Protein AF-A0A7K4FLA8-F1 (afdb_monomer_lite)

Secondary structure (DSSP, 8-state):
-----TTT---HHHHHHHHHHHHHHHHHHHHHHHHHTTSHHHHHHHHHHHHHHHHHHHHHHHHHHHHHHHHHHHHHH----HHHHIIIIIHHHHHHHHHHHHHHHHHHTPPTTGGGHHHHHHHHHHHHHHHHHHHHHHHHHHHHHHHT--

Sequence (150 aa):
LSAIHNTNRSPHVALAYILVIFTGLSLISSIIFFYAERGFFNGFFDDFLFFAALSTITTLVIHVMVNFSLYSKFRKEREYNAMKVSTHILLPTISTIIIVLAIYYSVASLTFPIAYVPIIILAYSIIALAYIFIKKKDILKIQIKENLNE

Structure (mmCIF, N/CA/C/O backbone):
data_AF-A0A7K4FLA8-F1
#
_entry.id   AF-A0A7K4FLA8-F1
#
loop_
_atom_site.group_PDB
_atom_site.id
_atom_site.type_symbol
_atom_site.label_atom_id
_atom_site.label_alt_id
_atom_site.label_comp_id
_atom_site.label_asym_id
_atom_site.label_entity_id
_atom_site.label_seq_id
_atom_site.pdbx_PDB_ins_code
_atom_site.Cartn_x
_atom_site.Ca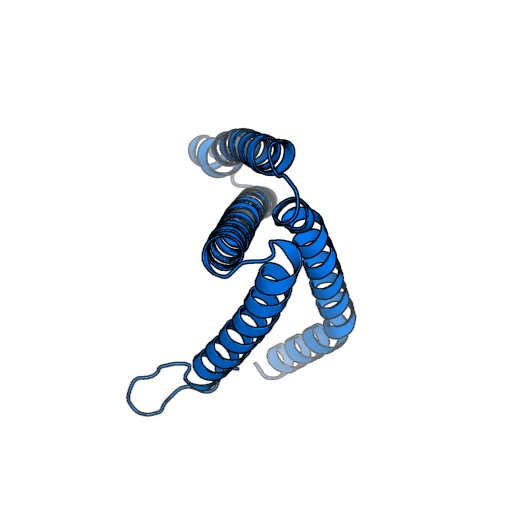rtn_y
_atom_site.Cartn_z
_atom_site.occupancy
_atom_site.B_iso_or_equiv
_atom_site.auth_seq_id
_atom_site.auth_comp_id
_atom_site.auth_asym_id
_atom_site.auth_atom_id
_atom_site.pdbx_PDB_model_num
ATOM 1 N N . LEU A 1 1 ? -6.893 -19.684 3.746 1.00 63.66 1 LEU A N 1
ATOM 2 C CA . LEU A 1 1 ? -5.736 -18.921 4.283 1.00 63.66 1 LEU A CA 1
ATOM 3 C C . LEU A 1 1 ? -5.457 -19.216 5.759 1.00 63.66 1 LEU A C 1
ATOM 5 O O . LEU A 1 1 ? -4.303 -19.164 6.146 1.00 63.66 1 LEU A O 1
ATOM 9 N N . SER A 1 2 ? -6.460 -19.567 6.570 1.00 72.50 2 SER A N 1
ATOM 10 C CA . SER A 1 2 ? -6.335 -19.810 8.018 1.00 72.50 2 SER A CA 1
ATOM 11 C C . SER A 1 2 ? -5.771 -21.182 8.421 1.00 72.50 2 SER A C 1
ATOM 13 O O . SER A 1 2 ? -5.859 -21.546 9.587 1.00 72.50 2 SER A O 1
ATOM 15 N N . ALA A 1 3 ? -5.219 -21.969 7.493 1.00 78.94 3 ALA A N 1
ATOM 16 C CA . ALA A 1 3 ? -4.655 -23.273 7.834 1.00 78.94 3 ALA A CA 1
ATOM 17 C C . ALA A 1 3 ? -3.328 -23.091 8.586 1.00 78.94 3 ALA A C 1
ATOM 19 O O . ALA A 1 3 ? -2.394 -22.454 8.091 1.00 78.94 3 ALA A O 1
ATOM 20 N N . ILE A 1 4 ? -3.265 -23.654 9.790 1.00 79.94 4 ILE A N 1
ATOM 21 C CA . ILE A 1 4 ? -2.151 -23.506 10.725 1.00 79.94 4 ILE A CA 1
ATOM 22 C C . ILE A 1 4 ? -1.322 -24.795 10.718 1.00 79.94 4 ILE A C 1
ATOM 24 O O . ILE A 1 4 ? -1.871 -25.893 10.708 1.00 79.94 4 ILE A O 1
ATOM 28 N N . HIS A 1 5 ? 0.006 -24.672 10.705 1.00 78.25 5 HIS A N 1
ATOM 29 C CA . HIS A 1 5 ? 0.916 -25.812 10.766 1.00 78.25 5 HIS A CA 1
ATOM 30 C C . HIS A 1 5 ? 0.818 -26.476 12.143 1.00 78.25 5 HIS A C 1
ATOM 32 O O . HIS A 1 5 ? 0.834 -25.785 13.160 1.00 78.25 5 HIS A O 1
ATOM 38 N N . ASN A 1 6 ? 0.761 -27.807 12.190 1.00 78.06 6 ASN A N 1
ATOM 39 C CA . ASN A 1 6 ? 0.455 -28.523 13.431 1.00 78.06 6 ASN A CA 1
ATOM 40 C C . ASN A 1 6 ? 1.520 -28.303 14.529 1.00 78.06 6 ASN A C 1
ATOM 42 O O . ASN A 1 6 ? 1.181 -28.038 15.677 1.00 78.06 6 ASN A O 1
ATOM 46 N N . THR A 1 7 ? 2.805 -28.321 14.154 1.00 85.19 7 THR A N 1
ATOM 47 C CA . THR A 1 7 ? 3.936 -28.162 15.090 1.00 85.19 7 THR A CA 1
ATOM 48 C C . THR A 1 7 ? 4.210 -26.704 15.474 1.00 85.19 7 THR A C 1
ATOM 50 O O . THR A 1 7 ? 4.057 -26.326 16.627 1.00 85.19 7 THR A O 1
ATOM 53 N N . ASN A 1 8 ? 4.571 -25.856 14.503 1.00 83.00 8 ASN A N 1
ATOM 54 C CA . ASN A 1 8 ? 5.053 -24.494 14.778 1.00 83.00 8 ASN A CA 1
ATOM 55 C C . ASN A 1 8 ? 3.934 -23.448 14.867 1.00 83.00 8 ASN A C 1
ATOM 57 O O . ASN A 1 8 ? 4.215 -22.257 14.969 1.00 83.00 8 ASN A O 1
ATOM 61 N N . ARG A 1 9 ? 2.670 -23.877 14.747 1.00 84.12 9 ARG A N 1
ATOM 62 C CA . ARG A 1 9 ? 1.482 -23.013 14.713 1.00 84.12 9 ARG A CA 1
ATOM 63 C C . ARG A 1 9 ? 1.592 -21.829 13.737 1.00 84.12 9 ARG A C 1
ATOM 65 O O . ARG A 1 9 ? 0.929 -20.811 13.909 1.00 84.12 9 ARG A O 1
ATOM 72 N N . SER A 1 10 ? 2.379 -21.976 12.669 1.00 82.88 10 SER A N 1
ATOM 73 C CA . SER A 1 10 ? 2.553 -20.948 11.644 1.00 82.88 10 SER A CA 1
ATOM 74 C C . SER A 1 10 ? 1.474 -21.052 10.556 1.00 82.88 10 SER A C 1
ATOM 76 O O . SER A 1 10 ? 1.077 -22.163 10.180 1.00 82.88 10 SER A O 1
ATOM 78 N N . PRO A 1 11 ? 0.994 -19.929 9.995 1.00 85.44 11 PRO A N 1
ATOM 79 C CA . PRO A 1 11 ? 0.026 -19.925 8.898 1.00 85.44 11 PRO A CA 1
ATOM 80 C C . PRO A 1 11 ? 0.716 -20.255 7.559 1.00 85.44 11 PRO A C 1
ATOM 82 O O . PRO A 1 11 ? 0.796 -19.428 6.652 1.00 85.44 11 PRO A O 1
ATOM 85 N N . HIS A 1 12 ? 1.253 -21.471 7.441 1.00 85.38 12 HIS A N 1
ATOM 86 C CA . HIS A 1 12 ? 2.079 -21.934 6.319 1.00 85.38 12 HIS A CA 1
ATOM 87 C C . HIS A 1 12 ? 1.411 -21.763 4.947 1.00 85.38 12 HIS A C 1
ATOM 89 O O . HIS A 1 12 ? 2.078 -21.377 3.992 1.00 85.38 12 HIS A O 1
ATOM 95 N N . VAL A 1 13 ? 0.093 -21.974 4.849 1.00 87.62 13 VAL A N 1
ATOM 96 C CA . VAL A 1 13 ? -0.638 -21.755 3.592 1.00 87.62 13 VAL A CA 1
ATOM 97 C C . VAL A 1 13 ? -0.619 -20.278 3.201 1.00 87.62 13 VAL A C 1
ATOM 99 O O . VAL A 1 13 ? -0.345 -19.963 2.050 1.00 87.62 13 VAL A O 1
ATOM 102 N N . ALA A 1 14 ? -0.860 -19.359 4.142 1.00 87.12 14 ALA A N 1
ATOM 103 C CA . ALA A 1 14 ? -0.799 -17.927 3.853 1.00 87.12 14 ALA A CA 1
ATOM 104 C C . ALA A 1 14 ? 0.610 -17.494 3.427 1.00 87.12 14 ALA A C 1
ATOM 106 O O . ALA A 1 14 ? 0.747 -16.753 2.459 1.00 87.12 14 ALA A O 1
ATOM 107 N N . LEU A 1 15 ? 1.645 -18.012 4.095 1.00 87.50 15 LEU A N 1
ATOM 108 C CA . LEU A 1 15 ? 3.038 -17.753 3.725 1.00 87.50 15 LEU A CA 1
ATOM 109 C C . LEU A 1 15 ? 3.356 -18.240 2.308 1.00 87.50 15 LEU A C 1
ATOM 111 O O . LEU A 1 15 ? 3.970 -17.502 1.544 1.00 87.50 15 LEU A O 1
ATOM 115 N N . ALA A 1 16 ? 2.895 -19.436 1.931 1.00 89.06 16 ALA A N 1
ATOM 116 C CA . ALA A 1 16 ? 3.076 -19.956 0.579 1.00 89.06 16 ALA A CA 1
ATOM 117 C C . ALA A 1 16 ? 2.388 -19.070 -0.474 1.00 89.06 16 ALA A C 1
ATOM 119 O O . ALA A 1 16 ? 2.999 -18.748 -1.490 1.00 89.06 16 ALA A O 1
ATOM 120 N N . TYR A 1 17 ? 1.155 -18.616 -0.217 1.00 90.81 17 TYR A N 1
ATOM 121 C CA . TYR A 1 17 ? 0.463 -17.676 -1.109 1.00 90.81 17 TYR A CA 1
ATOM 122 C C . TYR A 1 17 ? 1.215 -16.352 -1.249 1.00 90.81 17 TYR A C 1
ATOM 124 O O . TYR A 1 17 ? 1.392 -15.878 -2.368 1.00 90.81 17 TYR A O 1
ATOM 132 N N . ILE A 1 18 ? 1.671 -15.769 -0.135 1.00 90.06 18 ILE A N 1
ATOM 133 C CA . ILE A 1 18 ? 2.459 -14.531 -0.142 1.00 90.06 18 ILE A CA 1
ATOM 134 C C . ILE A 1 18 ? 3.715 -14.731 -0.987 1.00 90.06 18 ILE A C 1
ATOM 136 O O . ILE A 1 18 ? 3.957 -13.939 -1.889 1.00 90.06 18 ILE A O 1
ATOM 140 N N . LEU A 1 19 ? 4.467 -15.809 -0.759 1.00 92.19 19 LEU A N 1
ATOM 141 C CA . LEU A 1 19 ? 5.686 -16.101 -1.509 1.00 92.19 19 LEU A CA 1
ATOM 142 C C . LEU A 1 19 ? 5.409 -16.209 -3.011 1.00 92.19 19 LEU A C 1
ATOM 144 O O . LEU A 1 19 ? 6.045 -15.514 -3.793 1.00 92.19 19 LEU A O 1
ATOM 148 N N . VAL A 1 20 ? 4.422 -17.012 -3.418 1.00 94.00 20 VAL A N 1
ATOM 149 C CA . VAL A 1 20 ? 4.082 -17.193 -4.839 1.00 94.00 20 VAL A CA 1
ATOM 150 C C . VAL A 1 20 ? 3.658 -15.873 -5.488 1.00 94.00 20 VAL A C 1
ATOM 152 O O . VAL A 1 20 ? 4.117 -15.558 -6.585 1.00 94.00 20 VAL A O 1
ATOM 155 N N . ILE A 1 21 ? 2.817 -15.083 -4.815 1.00 90.94 21 ILE A N 1
ATOM 156 C CA . ILE A 1 21 ? 2.341 -13.794 -5.333 1.00 90.94 21 ILE A CA 1
ATOM 157 C C . ILE A 1 21 ? 3.497 -12.798 -5.453 1.00 90.94 21 ILE A C 1
ATOM 159 O O . ILE A 1 21 ? 3.663 -12.194 -6.509 1.00 90.94 21 ILE A O 1
ATOM 163 N N . PHE A 1 22 ? 4.314 -12.642 -4.409 1.00 89.75 22 PHE A N 1
ATOM 164 C CA . PHE A 1 22 ? 5.432 -11.699 -4.417 1.00 89.75 22 PHE A CA 1
ATOM 165 C C . PHE A 1 22 ? 6.499 -12.085 -5.436 1.00 89.75 22 PHE A C 1
ATOM 167 O O . PHE A 1 22 ?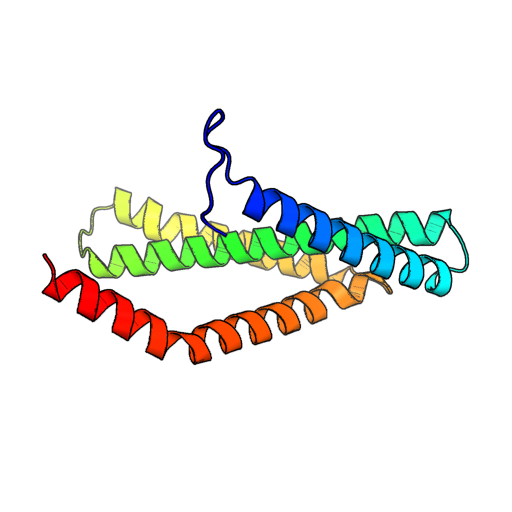 6.946 -11.225 -6.189 1.00 89.75 22 PHE A O 1
ATOM 174 N N . THR A 1 23 ? 6.876 -13.363 -5.515 1.00 91.00 23 THR A N 1
ATOM 175 C CA . THR A 1 23 ? 7.839 -13.833 -6.517 1.00 91.00 23 THR A CA 1
ATOM 176 C C . THR A 1 23 ? 7.292 -13.645 -7.929 1.00 91.00 23 THR A C 1
ATOM 178 O O . THR A 1 23 ? 8.007 -13.143 -8.790 1.00 91.00 23 THR A O 1
ATOM 181 N N . GLY A 1 24 ? 6.022 -13.982 -8.173 1.00 91.88 24 GLY A N 1
ATOM 182 C CA . GLY A 1 24 ? 5.394 -13.794 -9.481 1.00 91.88 24 GLY A CA 1
ATOM 183 C C . GLY A 1 24 ? 5.347 -12.326 -9.908 1.00 91.88 24 GLY A C 1
ATOM 184 O O . GLY A 1 24 ? 5.768 -11.994 -11.013 1.00 91.88 24 GLY A O 1
ATOM 185 N N . LEU A 1 25 ? 4.887 -11.438 -9.022 1.00 89.75 25 LEU A N 1
ATOM 186 C CA . LEU A 1 25 ? 4.835 -9.998 -9.288 1.00 89.75 25 LEU A CA 1
ATOM 187 C C . LEU A 1 25 ? 6.228 -9.400 -9.486 1.00 89.75 25 LEU A C 1
ATOM 189 O O . LEU A 1 25 ? 6.409 -8.605 -10.402 1.00 89.75 25 LEU A O 1
ATOM 193 N N . SER A 1 26 ? 7.205 -9.803 -8.670 1.00 87.69 26 SER A N 1
ATOM 194 C CA . SER A 1 26 ? 8.591 -9.353 -8.806 1.00 87.69 26 SER A CA 1
ATOM 195 C C . SER A 1 26 ? 9.180 -9.774 -10.150 1.00 87.69 26 SER A C 1
ATOM 197 O O . SER A 1 26 ? 9.713 -8.924 -10.845 1.00 87.69 26 SER A O 1
ATOM 199 N N . LEU A 1 27 ? 9.006 -11.029 -10.582 1.00 90.06 27 LEU A N 1
ATOM 200 C CA . LEU A 1 27 ? 9.505 -11.483 -11.885 1.00 90.06 27 LEU A CA 1
ATOM 201 C C . LEU A 1 27 ? 8.870 -10.719 -13.052 1.00 90.06 27 LEU A C 1
ATOM 203 O O . LEU A 1 27 ? 9.576 -10.302 -13.969 1.00 90.06 27 LEU A O 1
ATOM 207 N N . ILE A 1 28 ? 7.547 -10.524 -13.021 1.00 90.38 28 ILE A N 1
ATOM 208 C CA . ILE A 1 28 ? 6.833 -9.762 -14.056 1.00 90.38 28 ILE A CA 1
ATOM 209 C C . ILE A 1 28 ? 7.348 -8.321 -14.099 1.00 90.38 28 ILE A C 1
ATOM 211 O O . ILE A 1 28 ? 7.638 -7.810 -15.180 1.00 90.38 28 ILE A O 1
ATOM 215 N N . SER A 1 29 ? 7.485 -7.690 -12.932 1.00 87.94 29 SER A N 1
ATOM 216 C CA . SER A 1 29 ? 7.995 -6.328 -12.809 1.00 87.94 29 SER A CA 1
ATOM 217 C C . SER A 1 29 ? 9.419 -6.236 -13.355 1.00 87.94 29 SER A C 1
ATOM 219 O O . SER A 1 29 ? 9.648 -5.526 -14.330 1.00 87.94 29 SER A O 1
ATOM 221 N N . SER A 1 30 ? 10.351 -7.060 -12.873 1.00 86.94 30 SER A N 1
ATOM 222 C CA . SER A 1 30 ? 11.741 -7.056 -13.337 1.00 86.94 30 SER A CA 1
ATOM 223 C C . SER A 1 30 ? 11.866 -7.218 -14.859 1.00 86.94 30 SER A C 1
ATOM 225 O O . SER A 1 30 ? 12.699 -6.556 -15.474 1.00 86.94 30 SER A O 1
ATOM 227 N N . ILE A 1 31 ? 11.020 -8.039 -15.497 1.00 88.00 31 ILE A N 1
ATOM 228 C CA . ILE A 1 31 ? 10.980 -8.165 -16.964 1.00 88.00 31 ILE A CA 1
ATOM 229 C C . ILE A 1 31 ? 10.555 -6.844 -17.621 1.00 88.00 31 ILE A C 1
ATOM 231 O O . ILE A 1 31 ? 11.209 -6.393 -18.560 1.00 88.00 31 ILE A O 1
ATOM 235 N N . ILE A 1 32 ? 9.481 -6.213 -17.142 1.00 87.38 32 ILE A N 1
ATOM 236 C CA . ILE A 1 32 ? 8.980 -4.940 -17.684 1.00 87.38 32 ILE A CA 1
ATOM 237 C C . ILE A 1 32 ? 10.059 -3.856 -17.593 1.00 87.38 32 ILE A C 1
ATOM 239 O O . ILE A 1 32 ? 10.358 -3.208 -18.597 1.00 87.38 32 ILE A O 1
ATOM 243 N N . PHE A 1 33 ? 10.672 -3.690 -16.421 1.00 87.75 33 PHE A N 1
ATOM 244 C CA . PHE A 1 33 ? 11.684 -2.659 -16.194 1.00 87.75 33 PHE A CA 1
ATOM 245 C C . PHE A 1 33 ? 12.978 -2.930 -16.971 1.00 87.75 33 PHE A C 1
ATOM 247 O O . PHE A 1 33 ? 13.573 -1.998 -17.510 1.00 87.75 33 PHE A O 1
ATOM 254 N N . PHE A 1 34 ? 13.377 -4.197 -17.127 1.00 86.25 34 PHE A N 1
ATOM 255 C CA . PHE A 1 34 ? 14.511 -4.574 -17.975 1.00 86.25 34 PHE A CA 1
ATOM 256 C C . PHE A 1 34 ? 14.336 -4.096 -19.426 1.00 86.25 34 PHE A C 1
ATOM 258 O O . PHE A 1 34 ? 15.272 -3.553 -20.019 1.00 86.25 34 PHE A O 1
ATOM 265 N N . TYR A 1 35 ? 13.138 -4.270 -19.996 1.00 85.81 35 TYR A N 1
ATOM 266 C CA . TYR A 1 35 ? 12.842 -3.826 -21.362 1.00 85.81 35 TYR A CA 1
ATOM 267 C C . TYR A 1 35 ? 12.606 -2.314 -21.471 1.00 85.81 35 TYR A C 1
ATOM 269 O O . TYR A 1 35 ? 12.970 -1.726 -22.491 1.00 85.81 35 TYR A O 1
ATOM 277 N N . ALA A 1 36 ? 12.027 -1.680 -20.448 1.00 83.69 36 ALA A N 1
ATOM 278 C CA . ALA A 1 36 ? 11.769 -0.240 -20.436 1.00 83.69 36 ALA A CA 1
ATOM 279 C C . ALA A 1 36 ? 13.068 0.586 -20.390 1.00 83.69 36 ALA A C 1
ATOM 281 O O . ALA A 1 36 ? 13.240 1.499 -21.196 1.00 83.69 36 ALA A O 1
ATOM 282 N N . GLU A 1 37 ? 14.011 0.211 -19.522 1.00 81.62 37 GLU A N 1
ATOM 283 C CA . GLU A 1 37 ? 15.238 0.978 -19.247 1.00 81.62 37 GLU A CA 1
ATOM 284 C C . GLU A 1 37 ? 16.461 0.519 -20.060 1.00 81.62 37 GLU A C 1
ATOM 286 O O . GLU A 1 37 ? 17.582 0.991 -19.859 1.00 81.62 37 GLU A O 1
ATOM 291 N N . ARG A 1 38 ? 16.259 -0.407 -21.009 1.00 75.00 38 ARG A N 1
ATOM 292 C CA . ARG A 1 38 ? 17.284 -0.933 -21.935 1.00 75.00 38 ARG A CA 1
ATOM 293 C C . ARG A 1 38 ? 18.565 -1.423 -21.241 1.00 75.00 38 ARG A C 1
ATOM 295 O O . ARG A 1 38 ? 19.658 -1.308 -21.798 1.00 75.00 38 ARG A O 1
ATOM 302 N N . GLY A 1 39 ? 18.451 -1.996 -20.045 1.00 73.75 39 GLY A N 1
ATOM 303 C CA . GLY A 1 39 ? 19.607 -2.496 -19.307 1.00 73.75 39 GLY A CA 1
ATOM 304 C C . GLY A 1 39 ? 19.259 -3.097 -17.950 1.00 73.75 39 GLY A C 1
ATOM 305 O O . GLY A 1 39 ? 18.318 -2.674 -17.285 1.00 73.75 39 GLY A O 1
ATOM 306 N N . PHE A 1 40 ? 20.062 -4.076 -17.521 1.00 74.44 40 PHE A N 1
ATOM 307 C CA . PHE A 1 40 ? 19.851 -4.798 -16.262 1.00 74.44 40 PHE A CA 1
ATOM 308 C C . PHE A 1 40 ? 19.974 -3.898 -15.026 1.00 74.44 40 PHE A C 1
ATOM 310 O O . PHE A 1 40 ? 19.122 -3.953 -14.149 1.00 74.44 40 PHE A O 1
ATOM 317 N N . PHE A 1 41 ? 21.013 -3.057 -14.959 1.00 72.94 41 PHE A N 1
ATOM 318 C CA . PHE A 1 41 ? 21.278 -2.243 -13.768 1.00 72.94 41 PHE A CA 1
ATOM 319 C C . PHE A 1 41 ? 20.229 -1.151 -13.547 1.00 72.94 41 PHE A C 1
ATOM 321 O O . PHE A 1 41 ? 19.737 -1.017 -12.430 1.00 72.94 41 PHE A O 1
ATOM 328 N N . ASN A 1 42 ? 19.847 -0.429 -14.604 1.00 79.94 42 ASN A N 1
ATOM 329 C CA . ASN A 1 42 ? 18.803 0.592 -14.512 1.00 79.94 42 ASN A CA 1
ATOM 330 C C . ASN A 1 42 ? 17.441 -0.055 -14.230 1.00 79.94 42 ASN A C 1
ATOM 332 O O . ASN A 1 42 ? 16.768 0.332 -13.282 1.00 79.94 42 ASN A O 1
ATOM 336 N N . GLY A 1 43 ? 17.094 -1.125 -14.957 1.00 83.69 43 GLY A N 1
ATOM 337 C CA . GLY A 1 43 ? 15.826 -1.826 -14.758 1.00 83.69 43 GLY A CA 1
ATOM 338 C C . GLY A 1 43 ? 15.670 -2.424 -13.355 1.00 83.69 43 GLY A C 1
ATOM 339 O O . GLY A 1 43 ? 14.618 -2.279 -12.747 1.00 83.69 43 GLY A O 1
ATOM 340 N N . PHE A 1 44 ? 16.710 -3.056 -12.802 1.00 85.31 44 PHE A N 1
ATOM 341 C CA . PHE A 1 44 ? 16.655 -3.615 -11.445 1.00 85.31 44 PHE A CA 1
ATOM 342 C C . PHE A 1 44 ? 16.546 -2.531 -10.365 1.00 85.31 44 PHE A C 1
ATOM 344 O O . PHE A 1 44 ? 15.789 -2.686 -9.406 1.00 85.31 44 PHE A O 1
ATOM 351 N N . PHE A 1 45 ? 17.303 -1.439 -10.500 1.00 86.69 45 PHE A N 1
ATOM 352 C CA . PHE A 1 45 ? 17.247 -0.334 -9.546 1.00 86.69 45 PHE A CA 1
ATOM 353 C C . PHE A 1 45 ? 15.872 0.343 -9.550 1.00 86.69 45 PHE A C 1
ATOM 355 O O . PHE A 1 45 ? 15.301 0.571 -8.482 1.00 86.69 45 PHE A O 1
ATOM 362 N N . ASP A 1 46 ? 15.307 0.583 -10.731 1.00 87.75 46 ASP A N 1
ATOM 363 C CA . ASP A 1 46 ? 13.984 1.187 -10.866 1.00 87.75 46 ASP A CA 1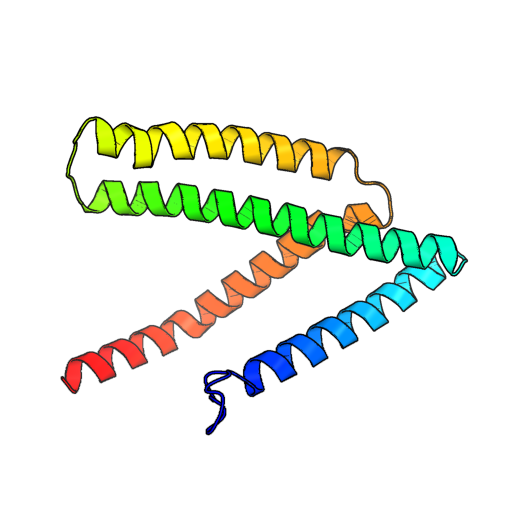
ATOM 364 C C . ASP A 1 46 ? 12.866 0.252 -10.392 1.00 87.75 46 ASP A C 1
ATOM 366 O O . ASP A 1 46 ? 11.911 0.718 -9.772 1.00 87.75 46 ASP A O 1
ATOM 370 N N . ASP A 1 47 ? 13.006 -1.063 -10.588 1.00 88.75 47 ASP A N 1
ATOM 371 C CA . ASP A 1 47 ? 12.099 -2.076 -10.032 1.00 88.75 47 ASP A CA 1
ATOM 372 C C . ASP A 1 47 ? 12.127 -2.067 -8.490 1.00 88.75 47 ASP A C 1
ATOM 374 O O . ASP A 1 47 ? 11.088 -2.045 -7.822 1.00 88.75 47 ASP A O 1
ATOM 378 N N . PHE A 1 48 ? 13.320 -1.979 -7.892 1.00 89.75 48 PHE A N 1
ATOM 379 C CA . PHE A 1 48 ? 13.467 -1.820 -6.445 1.00 89.75 48 PHE A CA 1
ATOM 380 C C . PHE A 1 48 ? 12.822 -0.521 -5.941 1.00 89.75 48 PHE A C 1
ATOM 382 O O . PHE A 1 48 ? 12.049 -0.549 -4.976 1.00 89.75 48 PHE A O 1
ATOM 389 N N . LEU A 1 49 ? 13.102 0.614 -6.590 1.00 90.56 49 LEU A N 1
ATOM 390 C CA . LEU A 1 49 ? 12.507 1.902 -6.232 1.00 90.56 49 LEU A CA 1
ATOM 391 C C . LEU A 1 49 ? 10.984 1.883 -6.375 1.00 90.56 49 LEU A C 1
ATOM 393 O O . LEU A 1 49 ? 10.282 2.436 -5.527 1.00 90.56 49 LEU A O 1
ATOM 397 N N . PHE A 1 50 ? 10.466 1.210 -7.400 1.00 91.00 50 PHE A N 1
ATOM 398 C CA . PHE A 1 50 ? 9.040 1.032 -7.617 1.00 91.00 50 PHE A CA 1
ATOM 399 C C . PHE A 1 50 ? 8.378 0.305 -6.441 1.00 91.00 50 PHE A C 1
ATOM 401 O O . PHE A 1 50 ? 7.416 0.820 -5.863 1.00 91.00 50 PHE A O 1
ATOM 408 N N . PHE A 1 51 ? 8.912 -0.845 -6.018 1.00 91.56 51 PHE A N 1
ATOM 409 C CA . PHE A 1 51 ? 8.372 -1.573 -4.865 1.00 91.56 51 PHE A CA 1
ATOM 410 C C . PHE A 1 51 ? 8.559 -0.817 -3.544 1.00 91.56 51 PHE A C 1
ATOM 412 O O . PHE A 1 51 ? 7.667 -0.851 -2.690 1.00 91.56 51 PHE A O 1
ATOM 419 N N . ALA A 1 52 ? 9.671 -0.097 -3.372 1.00 91.50 52 ALA A N 1
ATOM 420 C CA . ALA A 1 52 ? 9.903 0.740 -2.198 1.00 91.50 52 ALA A CA 1
ATOM 421 C C . ALA A 1 52 ? 8.876 1.883 -2.103 1.00 91.50 52 ALA A C 1
ATOM 423 O O . ALA A 1 52 ? 8.285 2.100 -1.039 1.00 91.50 52 ALA A O 1
ATOM 424 N N . ALA A 1 53 ? 8.602 2.568 -3.217 1.00 92.38 53 ALA A N 1
ATOM 425 C CA . ALA A 1 53 ? 7.589 3.615 -3.302 1.00 92.38 53 ALA A CA 1
ATOM 426 C C . ALA A 1 53 ? 6.179 3.053 -3.068 1.00 92.38 53 ALA A C 1
ATOM 428 O O . ALA A 1 53 ? 5.421 3.603 -2.265 1.00 92.38 53 ALA A O 1
ATOM 429 N N . LEU A 1 54 ? 5.848 1.921 -3.698 1.00 92.69 54 LEU A N 1
ATOM 430 C CA . LEU A 1 54 ? 4.571 1.227 -3.521 1.00 92.69 54 LEU A CA 1
ATOM 431 C C . LEU A 1 54 ? 4.330 0.856 -2.053 1.00 92.69 54 LEU A C 1
ATOM 433 O O . LEU A 1 54 ? 3.264 1.149 -1.508 1.00 92.69 54 LEU A O 1
ATOM 437 N N . SER A 1 55 ? 5.328 0.257 -1.399 1.00 93.19 55 SER A N 1
ATOM 438 C CA . SER A 1 55 ? 5.269 -0.129 0.014 1.00 93.19 55 SER A CA 1
ATOM 439 C C . SER A 1 55 ? 5.115 1.086 0.932 1.00 93.19 55 SER A C 1
ATOM 441 O O . SER A 1 55 ? 4.244 1.103 1.808 1.00 93.19 55 SER A O 1
ATOM 443 N N . THR A 1 56 ? 5.901 2.138 0.694 1.00 93.94 56 THR A N 1
ATOM 444 C CA . THR A 1 56 ? 5.875 3.370 1.495 1.00 93.94 56 THR A CA 1
ATOM 445 C C . THR A 1 56 ? 4.517 4.056 1.401 1.00 93.94 56 THR A C 1
ATOM 447 O O . THR A 1 56 ? 3.878 4.299 2.424 1.00 93.94 56 THR A O 1
ATOM 450 N N . ILE A 1 57 ? 4.022 4.310 0.186 1.00 93.81 57 ILE A N 1
ATOM 451 C CA . ILE A 1 57 ? 2.737 4.989 -0.014 1.00 93.81 57 ILE A CA 1
ATOM 452 C C . ILE A 1 57 ? 1.593 4.143 0.555 1.00 93.81 57 ILE A C 1
ATOM 454 O O . ILE A 1 57 ? 0.732 4.679 1.252 1.00 93.81 57 ILE A O 1
ATOM 458 N N . THR A 1 58 ? 1.601 2.824 0.339 1.00 93.12 58 THR A N 1
ATOM 459 C CA . THR A 1 58 ? 0.578 1.927 0.906 1.00 93.12 58 THR A CA 1
ATOM 460 C C . THR A 1 58 ? 0.579 1.975 2.435 1.00 93.12 58 THR A C 1
ATOM 462 O O . THR A 1 58 ? -0.481 2.078 3.050 1.00 93.12 58 THR A O 1
ATOM 465 N N . THR A 1 59 ? 1.756 1.973 3.062 1.00 94.69 59 THR A N 1
ATOM 466 C CA . THR A 1 59 ? 1.895 2.066 4.524 1.00 94.69 59 THR A CA 1
ATOM 467 C C . THR A 1 59 ? 1.361 3.396 5.055 1.00 94.69 59 THR A C 1
ATOM 469 O O . THR A 1 59 ? 0.615 3.423 6.035 1.00 94.69 59 THR A O 1
ATOM 472 N N . LEU A 1 60 ? 1.668 4.505 4.379 1.00 95.38 60 LEU A N 1
ATOM 473 C CA . LEU A 1 60 ? 1.138 5.824 4.725 1.00 95.38 60 LEU A CA 1
ATOM 474 C C . LEU A 1 60 ? -0.394 5.871 4.607 1.00 95.38 60 LEU A C 1
ATOM 476 O O . LEU A 1 60 ? -1.062 6.359 5.518 1.00 95.38 60 LEU A O 1
ATOM 480 N N . VAL A 1 61 ? -0.970 5.297 3.545 1.00 93.56 61 VAL A N 1
ATOM 481 C CA . VAL A 1 61 ? -2.430 5.176 3.388 1.00 93.56 61 VAL A CA 1
ATOM 482 C C . VAL A 1 61 ? -3.042 4.361 4.530 1.00 93.56 61 VAL A C 1
ATOM 484 O O . VAL A 1 61 ? -4.046 4.783 5.104 1.00 93.56 61 VAL A O 1
ATOM 487 N N . ILE A 1 62 ? -2.424 3.242 4.921 1.00 93.81 62 ILE A N 1
ATOM 488 C CA . ILE A 1 62 ? -2.878 2.438 6.066 1.00 93.81 62 ILE A CA 1
ATOM 489 C C . ILE A 1 62 ? -2.878 3.276 7.350 1.00 93.81 62 ILE A C 1
ATOM 491 O O . ILE A 1 62 ? -3.862 3.243 8.087 1.00 93.81 62 ILE A O 1
ATOM 495 N N . HIS A 1 63 ? -1.840 4.076 7.609 1.00 94.75 63 HIS A N 1
ATOM 496 C CA . HIS A 1 63 ? -1.817 4.959 8.779 1.00 94.75 63 HIS A CA 1
ATOM 497 C C . HIS A 1 63 ? -2.942 6.000 8.760 1.00 94.75 63 HIS A C 1
ATOM 499 O O . HIS A 1 63 ? -3.578 6.221 9.792 1.00 94.75 63 HIS A O 1
ATOM 505 N N . VAL A 1 64 ? -3.251 6.586 7.599 1.00 94.69 64 VAL A N 1
ATOM 506 C CA . VAL A 1 64 ? -4.409 7.485 7.451 1.00 94.69 64 VAL A CA 1
ATOM 507 C C . VAL A 1 64 ? -5.708 6.746 7.785 1.00 94.69 64 VAL A C 1
ATOM 509 O O . VAL A 1 64 ? -6.511 7.240 8.576 1.00 94.69 64 VAL A O 1
ATOM 512 N N . MET A 1 65 ? -5.904 5.536 7.255 1.00 93.44 65 MET A N 1
ATOM 513 C CA . MET A 1 65 ? -7.091 4.722 7.547 1.00 93.44 65 MET A CA 1
ATOM 514 C C . MET A 1 65 ? -7.211 4.381 9.039 1.00 93.44 65 MET A C 1
ATOM 516 O O . MET A 1 65 ? -8.299 4.486 9.608 1.00 93.44 65 MET A O 1
ATOM 520 N N . VAL A 1 66 ? -6.104 4.015 9.693 1.00 93.69 66 VAL A N 1
ATOM 521 C CA . VAL A 1 66 ? -6.066 3.726 11.135 1.00 93.69 66 VAL A CA 1
ATOM 522 C C . VAL A 1 66 ? -6.409 4.977 11.948 1.00 93.69 66 VAL A C 1
ATOM 524 O O . VAL A 1 66 ? -7.258 4.899 12.840 1.00 93.69 66 VAL A O 1
ATOM 527 N N . ASN A 1 67 ? -5.851 6.138 11.601 1.00 93.56 67 ASN A N 1
ATOM 528 C CA . ASN A 1 67 ? -6.162 7.409 12.257 1.00 93.56 67 ASN A CA 1
ATOM 529 C C . ASN A 1 67 ? -7.656 7.765 12.143 1.00 93.56 67 ASN A C 1
ATOM 531 O O . ASN A 1 67 ? -8.281 8.142 13.136 1.00 93.56 67 ASN A O 1
ATOM 535 N N . PHE A 1 68 ? -8.269 7.565 10.972 1.00 91.25 68 PHE A N 1
ATOM 536 C CA . PHE A 1 68 ? -9.716 7.744 10.800 1.00 91.25 68 PHE A CA 1
ATOM 537 C C . PHE A 1 68 ? -10.544 6.724 11.596 1.00 91.25 68 PHE A C 1
ATOM 539 O O . PHE A 1 68 ? -11.599 7.067 12.137 1.00 91.25 68 PHE A O 1
ATOM 546 N N . SER A 1 69 ? -10.080 5.476 11.709 1.00 89.31 69 SER A N 1
ATOM 547 C CA . SER A 1 69 ? -10.782 4.440 12.475 1.00 89.31 69 SER A CA 1
ATOM 548 C C . SER A 1 69 ? -10.863 4.770 13.972 1.00 89.31 69 SER A C 1
ATOM 550 O O . SER A 1 69 ? -11.904 4.540 14.594 1.00 89.31 69 SER A O 1
ATOM 552 N N . LEU A 1 70 ? -9.814 5.389 14.532 1.00 87.06 70 LEU A N 1
ATOM 553 C CA . LEU A 1 70 ? -9.777 5.852 15.923 1.00 87.06 70 LEU A CA 1
ATOM 554 C C . LEU A 1 70 ? -10.819 6.942 16.174 1.00 87.06 70 LEU A C 1
ATOM 556 O O . LEU A 1 70 ? -11.570 6.857 17.147 1.00 87.06 70 LEU A O 1
ATOM 560 N N . TYR A 1 71 ? -10.934 7.903 15.256 1.00 84.94 71 TYR A N 1
ATOM 561 C CA . TYR A 1 71 ? -11.976 8.927 15.311 1.00 84.94 71 TYR A CA 1
ATOM 562 C C . TYR A 1 71 ? -13.384 8.308 15.276 1.00 84.94 71 TYR A C 1
ATOM 564 O O . TYR A 1 71 ? -14.247 8.648 16.092 1.00 84.94 71 TYR A O 1
ATOM 572 N N . SER A 1 72 ? -13.614 7.345 14.374 1.00 83.69 72 SER A N 1
ATOM 573 C CA . SER A 1 72 ? -14.901 6.646 14.271 1.00 83.69 72 SER A CA 1
ATOM 574 C C . SER A 1 72 ? -15.255 5.881 15.549 1.00 83.69 72 SER A C 1
ATOM 576 O O . SER A 1 72 ? -16.419 5.875 15.955 1.00 83.69 72 SER A O 1
ATOM 578 N N . LYS A 1 73 ? -14.275 5.230 16.186 1.00 83.62 73 LYS A N 1
ATOM 579 C CA . LYS A 1 73 ? -14.469 4.500 17.445 1.00 83.62 73 LYS A CA 1
ATOM 580 C C . LYS A 1 73 ? -14.756 5.454 18.606 1.00 83.62 73 LYS A C 1
ATOM 582 O O . LYS A 1 73 ? -15.734 5.254 19.322 1.00 83.62 73 LYS A O 1
ATOM 587 N N . PHE A 1 74 ? -13.985 6.532 18.731 1.00 84.12 74 PHE A N 1
ATOM 588 C CA . PHE A 1 74 ? -14.173 7.545 19.772 1.00 84.12 74 PHE A CA 1
ATOM 589 C C . PHE A 1 74 ? -15.576 8.168 19.733 1.00 84.12 74 PHE A C 1
ATOM 591 O O . PHE A 1 74 ? -16.238 8.297 20.763 1.00 84.12 74 PHE A O 1
ATOM 598 N N . ARG A 1 75 ? -16.091 8.468 18.532 1.00 79.88 75 ARG A N 1
ATOM 599 C CA . ARG A 1 75 ? -17.460 8.980 18.354 1.00 79.88 75 ARG A CA 1
ATOM 600 C C . ARG A 1 75 ? -18.534 8.017 18.883 1.00 79.88 75 ARG A C 1
ATOM 602 O O . ARG A 1 75 ? -19.599 8.472 19.297 1.00 79.88 75 ARG A O 1
ATOM 609 N N . LYS A 1 76 ? -18.276 6.705 18.860 1.00 81.38 76 LYS A N 1
ATOM 610 C CA . LYS A 1 76 ? -19.215 5.671 19.317 1.00 81.38 76 LYS A CA 1
ATOM 611 C C . LYS A 1 76 ? -19.200 5.495 20.838 1.00 81.38 76 LYS A C 1
ATOM 613 O O . LYS A 1 76 ? -20.260 5.278 21.413 1.00 81.38 76 LYS A O 1
ATOM 618 N N . GLU A 1 77 ? -18.037 5.616 21.475 1.00 82.56 77 GLU A N 1
ATOM 619 C CA . GLU A 1 77 ? -17.874 5.411 22.924 1.00 82.56 77 GLU A CA 1
ATOM 620 C C . GLU A 1 77 ? -18.390 6.587 23.773 1.00 82.56 77 GLU A C 1
ATOM 622 O O . GLU A 1 77 ? -18.707 6.387 24.938 1.00 82.56 77 GLU A O 1
ATOM 627 N N . ARG A 1 78 ? -18.537 7.798 23.205 1.00 74.31 78 ARG A N 1
ATOM 628 C CA . ARG A 1 78 ? -19.070 9.010 23.881 1.00 74.31 78 ARG A CA 1
ATOM 629 C C . ARG A 1 78 ? -18.375 9.392 25.205 1.00 74.31 78 ARG A C 1
ATOM 631 O O . ARG A 1 78 ? -18.899 10.204 25.964 1.00 74.31 78 ARG A O 1
ATOM 638 N N . GLU A 1 79 ? -17.184 8.867 25.476 1.00 75.06 79 GLU A N 1
ATOM 639 C CA . GLU A 1 79 ? -16.397 9.211 26.662 1.00 75.06 79 GLU A CA 1
ATOM 640 C C . GLU A 1 79 ? -15.455 10.388 26.378 1.00 75.06 79 GLU A C 1
ATOM 642 O O . GLU A 1 79 ? -14.324 10.229 25.912 1.00 75.06 79 GLU A O 1
ATOM 647 N N . TYR A 1 80 ? -15.924 11.595 26.685 1.00 76.31 80 TYR A N 1
ATOM 648 C CA . TYR A 1 80 ? -15.200 12.841 26.435 1.00 76.31 80 TYR A CA 1
ATOM 649 C C . TYR A 1 80 ? -14.277 13.207 27.603 1.00 76.31 80 TYR A C 1
ATOM 651 O O . TYR A 1 80 ? -14.542 14.129 28.366 1.00 76.31 80 TYR A O 1
ATOM 659 N N . ASN A 1 81 ? -13.170 12.478 27.745 1.00 85.25 81 ASN A N 1
ATOM 660 C CA . ASN A 1 81 ? -12.055 12.891 28.603 1.00 85.25 81 ASN A CA 1
ATOM 661 C C . ASN A 1 81 ? -11.017 13.660 27.763 1.00 85.25 81 ASN A C 1
ATOM 663 O O . ASN A 1 81 ? -10.709 13.235 26.649 1.00 85.25 81 ASN A O 1
ATOM 667 N N . ALA A 1 82 ? -10.442 14.747 28.289 1.00 79.75 82 ALA A N 1
ATOM 668 C CA . ALA A 1 82 ? -9.407 15.545 27.622 1.00 79.75 82 ALA A CA 1
ATOM 669 C C . ALA A 1 82 ? -8.237 14.689 27.095 1.00 79.75 82 ALA A C 1
ATOM 671 O O . ALA A 1 82 ? -7.778 14.879 25.966 1.00 79.75 82 ALA A O 1
ATOM 672 N N . MET A 1 83 ? -7.813 13.676 27.860 1.00 84.25 83 MET A N 1
ATOM 673 C CA . MET A 1 83 ? -6.762 12.7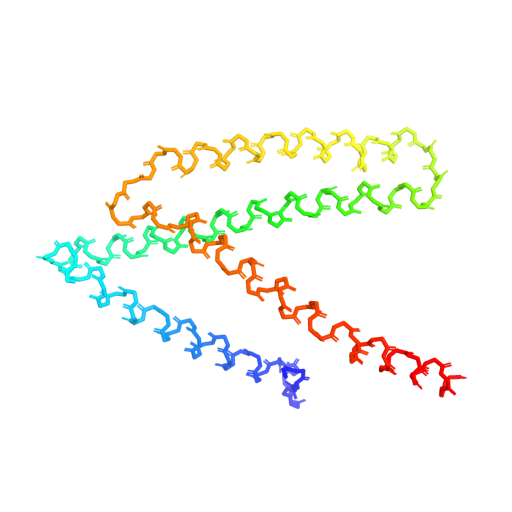45 27.432 1.00 84.25 83 MET A CA 1
ATOM 674 C C . MET A 1 83 ? -7.194 11.879 26.240 1.00 84.25 83 MET A C 1
ATOM 676 O O . MET A 1 83 ? -6.405 11.647 25.322 1.00 84.25 83 MET A O 1
ATOM 680 N N . LYS A 1 84 ? -8.457 11.437 26.212 1.00 83.44 84 LYS A N 1
ATOM 681 C CA . LYS A 1 84 ? -9.015 10.671 25.089 1.00 83.44 84 LYS A CA 1
ATOM 682 C C . LYS A 1 84 ? -9.200 11.544 23.851 1.00 83.44 84 LYS A C 1
ATOM 684 O O . LYS A 1 84 ? -8.814 11.126 22.770 1.00 83.44 84 LYS A O 1
ATOM 689 N N . VAL A 1 85 ? -9.689 12.775 24.004 1.00 83.06 85 VAL A N 1
ATOM 690 C CA . VAL A 1 85 ? -9.820 13.739 22.897 1.00 83.06 85 VAL A CA 1
ATOM 691 C C . VAL A 1 85 ? -8.459 14.010 22.251 1.00 83.06 85 VAL A C 1
ATOM 693 O O . VAL A 1 85 ? -8.339 13.969 21.028 1.00 83.06 85 VAL A O 1
ATOM 696 N N . SER A 1 86 ? -7.410 14.219 23.049 1.00 84.81 86 SER A N 1
ATOM 697 C CA . SER A 1 86 ? -6.063 14.430 22.512 1.00 84.81 86 SER A CA 1
ATOM 698 C C . SER A 1 86 ? -5.550 13.209 21.735 1.00 84.81 86 SER A C 1
ATOM 700 O O . SER A 1 86 ? -5.154 13.324 20.575 1.00 84.81 86 SER A O 1
ATOM 702 N N . THR A 1 87 ? -5.630 12.021 22.337 1.00 86.06 87 THR A N 1
ATOM 703 C CA . THR A 1 87 ? -5.076 10.782 21.760 1.00 86.06 87 THR A CA 1
ATOM 704 C C . THR A 1 87 ? -5.896 10.206 20.605 1.00 86.06 87 THR A C 1
ATOM 706 O O . THR A 1 87 ? -5.330 9.538 19.746 1.00 86.06 87 THR A O 1
ATOM 709 N N . HIS A 1 88 ? -7.204 10.472 20.546 1.00 85.88 88 HIS A N 1
ATOM 710 C CA . HIS A 1 88 ? -8.110 9.892 19.546 1.00 85.88 88 HIS A CA 1
ATOM 711 C C . HIS A 1 88 ? -8.572 10.891 18.476 1.00 85.88 88 HIS A C 1
ATOM 713 O O . HIS A 1 88 ? -9.112 10.464 17.457 1.00 85.88 88 HIS A O 1
ATOM 719 N N . ILE A 1 89 ? -8.375 12.201 18.680 1.00 87.00 89 ILE A N 1
ATOM 720 C CA . ILE A 1 89 ? -8.758 13.242 17.713 1.00 87.00 89 ILE A CA 1
ATOM 721 C C . ILE A 1 89 ? -7.555 14.102 17.330 1.00 87.00 89 ILE A C 1
ATOM 723 O O . ILE A 1 89 ? -7.174 14.102 16.162 1.00 87.00 89 ILE A O 1
ATOM 727 N N . LEU A 1 90 ? -6.946 14.827 18.275 1.00 90.75 90 LEU A N 1
ATOM 728 C CA . LEU A 1 90 ? -5.928 15.834 17.936 1.00 90.75 90 LEU A CA 1
ATOM 729 C C . LEU A 1 90 ? -4.667 15.207 17.336 1.00 90.75 90 LEU A C 1
ATOM 731 O O . LEU A 1 90 ? -4.274 15.574 16.228 1.00 90.75 90 LEU A O 1
ATOM 735 N N . LEU A 1 91 ? -4.060 14.238 18.028 1.00 93.06 91 LEU A N 1
ATOM 736 C CA . LEU A 1 91 ? -2.837 13.584 17.556 1.00 93.06 91 LEU A CA 1
ATOM 737 C C . LEU A 1 91 ? -3.052 12.835 16.228 1.00 93.06 91 LEU A C 1
ATOM 739 O O . LEU A 1 91 ? -2.269 13.069 15.304 1.00 93.06 91 LEU A O 1
ATOM 743 N N . PRO A 1 92 ? -4.116 12.021 16.052 1.00 93.06 92 PRO A N 1
ATOM 744 C CA . PRO A 1 92 ? -4.399 11.394 14.762 1.00 93.06 92 PRO A CA 1
ATOM 745 C C . PRO A 1 92 ? -4.653 12.404 13.638 1.00 93.06 92 PRO A C 1
ATOM 747 O O . PRO A 1 92 ? -4.240 12.164 12.506 1.00 93.06 92 PRO A O 1
ATOM 750 N N . THR A 1 93 ? -5.283 13.549 13.921 1.00 93.69 93 THR A N 1
ATOM 751 C CA . THR A 1 93 ? -5.525 14.592 12.907 1.00 93.69 93 THR A CA 1
ATOM 752 C C . THR A 1 93 ? -4.217 15.234 12.451 1.00 93.69 93 THR A C 1
ATOM 754 O O . THR A 1 93 ? -3.957 15.299 11.251 1.00 93.69 93 THR A O 1
ATOM 757 N N . ILE A 1 94 ? -3.358 15.645 13.388 1.00 95.50 94 ILE A N 1
ATOM 758 C CA . ILE A 1 94 ? -2.042 16.227 13.075 1.00 95.50 94 ILE A CA 1
ATOM 759 C C . ILE A 1 94 ? -1.180 15.212 12.314 1.00 95.50 94 ILE A C 1
ATOM 761 O O . ILE A 1 94 ? -0.606 15.540 11.278 1.00 95.50 94 ILE A O 1
ATOM 765 N N . SER A 1 95 ? -1.147 13.962 12.784 1.00 96.31 95 SER A N 1
ATOM 766 C CA . SER A 1 95 ? -0.456 12.860 12.108 1.00 96.31 95 SE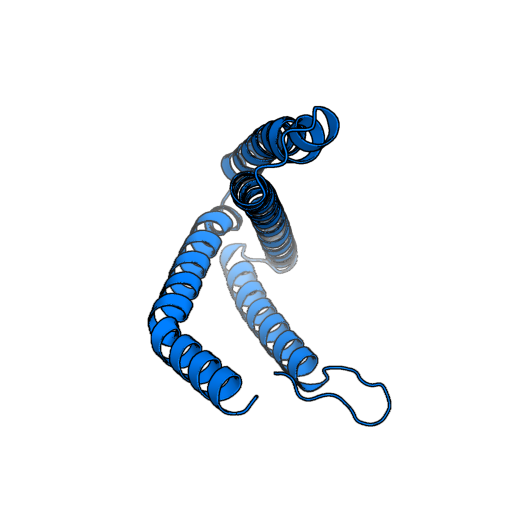R A CA 1
ATOM 767 C C . SER A 1 95 ? -0.964 12.675 10.677 1.00 96.31 95 SER A C 1
ATOM 769 O O . SER A 1 95 ? -0.163 12.573 9.753 1.00 96.31 95 SER A O 1
ATOM 771 N N . THR A 1 96 ? -2.281 12.711 10.469 1.00 96.06 96 THR A N 1
ATOM 772 C CA . THR A 1 96 ? -2.887 12.580 9.138 1.00 96.06 96 THR A CA 1
ATOM 773 C C . THR A 1 96 ? -2.466 13.713 8.206 1.00 96.06 96 THR A C 1
ATOM 775 O O . THR A 1 96 ? -2.130 13.441 7.059 1.00 96.06 96 THR A O 1
ATOM 778 N N . ILE A 1 97 ? -2.408 14.961 8.682 1.00 96.94 97 ILE A N 1
ATOM 779 C CA . ILE A 1 97 ? -1.936 16.100 7.876 1.00 96.94 97 ILE A CA 1
ATOM 780 C C . ILE A 1 97 ? -0.483 15.886 7.432 1.00 96.94 97 ILE A C 1
ATOM 782 O O . ILE A 1 97 ? -0.175 16.028 6.249 1.00 96.94 97 ILE A O 1
ATOM 786 N N . ILE A 1 98 ? 0.397 15.492 8.358 1.00 97.38 98 ILE A N 1
ATOM 787 C CA . ILE A 1 98 ? 1.810 15.213 8.058 1.00 97.38 98 ILE A CA 1
ATOM 788 C C . ILE A 1 98 ? 1.930 14.077 7.037 1.00 97.38 98 ILE A C 1
ATOM 790 O O . ILE A 1 98 ? 2.686 14.186 6.074 1.00 97.38 98 ILE A O 1
ATOM 794 N N . ILE A 1 99 ? 1.158 13.003 7.210 1.00 96.69 99 ILE A N 1
ATOM 795 C CA . ILE A 1 99 ? 1.167 11.857 6.298 1.00 96.69 99 ILE A CA 1
ATOM 796 C C . ILE A 1 99 ? 0.659 12.244 4.905 1.00 96.69 99 ILE A C 1
ATOM 798 O O . ILE A 1 99 ? 1.261 11.848 3.912 1.00 96.69 99 ILE A O 1
ATOM 802 N N . VAL A 1 100 ? -0.412 13.034 4.802 1.00 95.38 100 VAL A N 1
ATOM 803 C CA . VAL A 1 100 ? -0.933 13.507 3.508 1.00 95.38 100 VAL A CA 1
ATOM 804 C C . VAL A 1 100 ? 0.112 14.351 2.777 1.00 95.38 100 VAL A C 1
ATOM 806 O O . VAL A 1 100 ? 0.305 14.169 1.575 1.00 95.38 100 VAL A O 1
ATOM 809 N N . LEU A 1 101 ? 0.843 15.211 3.492 1.00 95.19 101 LEU A N 1
ATOM 810 C CA . LEU A 1 101 ? 1.971 15.950 2.920 1.00 95.19 101 LEU A CA 1
ATOM 811 C C . LEU A 1 101 ? 3.095 15.010 2.464 1.00 95.19 101 LEU A C 1
ATOM 813 O O . LEU A 1 101 ? 3.617 15.174 1.363 1.00 95.19 101 LEU A O 1
ATOM 817 N N . ALA A 1 102 ? 3.439 13.998 3.264 1.00 94.12 102 ALA A N 1
ATOM 818 C CA . ALA A 1 102 ? 4.444 13.004 2.895 1.00 94.12 102 ALA A CA 1
ATOM 819 C C . ALA A 1 102 ? 4.047 12.234 1.626 1.00 94.12 102 ALA A C 1
ATOM 821 O O . ALA A 1 102 ? 4.879 12.062 0.737 1.00 94.12 102 ALA A O 1
ATOM 822 N N . ILE A 1 103 ? 2.776 11.833 1.497 1.00 93.25 103 ILE A N 1
ATOM 823 C CA . ILE A 1 103 ? 2.242 11.204 0.281 1.00 93.25 103 ILE A CA 1
ATOM 824 C C . ILE A 1 103 ? 2.365 12.164 -0.906 1.00 93.25 103 ILE A C 1
ATOM 826 O O . ILE A 1 103 ? 2.869 11.762 -1.951 1.00 93.25 103 ILE A O 1
ATOM 830 N N . TYR A 1 104 ? 1.959 13.428 -0.752 1.00 93.06 104 TYR A N 1
ATOM 831 C CA . TYR A 1 104 ? 2.038 14.424 -1.823 1.00 93.06 104 TYR A CA 1
ATOM 832 C C . TYR A 1 104 ? 3.463 14.564 -2.373 1.00 93.06 104 TYR A C 1
ATOM 834 O O . TYR A 1 104 ? 3.669 14.418 -3.576 1.00 93.06 104 TYR A O 1
ATOM 842 N N . TYR A 1 105 ? 4.457 14.764 -1.504 1.00 91.25 105 TYR A N 1
ATOM 843 C CA . TYR A 1 105 ? 5.850 14.905 -1.939 1.00 91.25 105 TYR A CA 1
ATOM 844 C C . TYR A 1 105 ? 6.454 13.598 -2.470 1.00 91.25 105 TYR A C 1
ATOM 846 O O . TYR A 1 105 ? 7.265 13.635 -3.397 1.00 91.25 105 TYR A O 1
ATOM 854 N N . SER A 1 106 ? 6.020 12.450 -1.938 1.00 89.75 106 SER A N 1
ATOM 855 C CA . SER A 1 106 ? 6.436 11.131 -2.432 1.00 89.75 106 SER A CA 1
ATOM 856 C C . SER A 1 106 ? 5.910 10.836 -3.833 1.00 89.75 106 SER A C 1
ATOM 858 O O . SER A 1 106 ? 6.543 10.087 -4.560 1.00 89.75 106 SER A O 1
ATOM 860 N N . VAL A 1 107 ? 4.757 11.397 -4.213 1.00 89.56 107 VAL A N 1
ATOM 861 C CA . VAL A 1 107 ? 4.128 11.164 -5.521 1.00 89.56 107 VAL A CA 1
ATOM 862 C C . VAL A 1 107 ? 4.517 12.226 -6.548 1.00 89.56 107 VAL A C 1
ATOM 864 O O . VAL A 1 107 ? 4.780 11.888 -7.698 1.00 89.56 107 VAL A O 1
ATOM 867 N N . ALA A 1 108 ? 4.584 13.499 -6.153 1.00 88.12 108 ALA A N 1
ATOM 868 C CA . ALA A 1 108 ? 4.859 14.614 -7.065 1.00 88.12 108 ALA A CA 1
ATOM 869 C C . ALA A 1 108 ? 6.256 14.557 -7.708 1.00 88.12 108 ALA A C 1
ATOM 871 O O . ALA A 1 108 ? 6.477 15.162 -8.753 1.00 88.12 108 ALA A O 1
ATOM 872 N N . SER A 1 109 ? 7.193 13.845 -7.081 1.00 83.38 109 SER A N 1
ATOM 873 C CA . SER A 1 109 ? 8.575 13.693 -7.543 1.00 83.38 109 SER A CA 1
ATOM 874 C C . SER A 1 109 ? 8.818 12.432 -8.380 1.00 83.38 109 SER A C 1
ATOM 876 O O . SER A 1 109 ? 9.938 12.227 -8.843 1.00 83.38 109 SER A O 1
ATOM 878 N N . LEU A 1 110 ? 7.803 11.583 -8.590 1.00 87.25 110 LEU A N 1
ATOM 879 C CA . LEU A 1 110 ? 7.984 10.321 -9.307 1.00 87.25 110 LEU A CA 1
ATOM 880 C C . LEU A 1 110 ? 8.126 10.551 -10.813 1.00 87.25 110 LEU A C 1
ATOM 882 O O . LEU A 1 110 ? 7.262 11.151 -11.453 1.00 87.25 110 LEU A O 1
ATOM 886 N N . THR A 1 111 ? 9.186 9.999 -11.393 1.00 86.75 111 THR A N 1
ATOM 887 C CA . THR A 1 111 ? 9.406 9.951 -12.841 1.00 86.75 111 THR A CA 1
ATOM 888 C C . THR A 1 111 ? 9.027 8.587 -13.408 1.00 86.75 111 THR A C 1
ATOM 890 O O . THR A 1 111 ? 8.899 7.606 -12.673 1.00 86.75 111 THR A O 1
ATOM 893 N N . PHE A 1 112 ? 8.817 8.507 -14.725 1.00 81.81 112 PHE A N 1
ATOM 894 C CA . PHE A 1 112 ? 8.709 7.213 -15.405 1.00 81.81 112 PHE A CA 1
ATOM 895 C C . PHE A 1 112 ? 9.978 6.392 -15.124 1.00 81.81 112 PHE A C 1
ATOM 897 O O . PHE A 1 112 ? 11.055 6.992 -15.154 1.00 81.81 112 PHE A O 1
ATOM 904 N N . PRO A 1 113 ? 9.877 5.075 -14.865 1.00 78.88 113 PRO A N 1
ATOM 905 C CA . PRO A 1 113 ? 8.671 4.218 -14.797 1.00 78.88 113 PRO A CA 1
ATOM 906 C C . PRO A 1 113 ? 7.925 4.198 -13.441 1.00 78.88 113 PRO A C 1
ATOM 908 O O . PRO A 1 113 ? 6.803 3.697 -13.353 1.00 78.88 113 PRO A O 1
ATOM 911 N N . ILE A 1 114 ? 8.484 4.782 -12.380 1.00 85.62 114 ILE A N 1
ATOM 912 C CA . ILE A 1 114 ? 7.932 4.750 -11.009 1.00 85.62 114 ILE A CA 1
ATOM 913 C C . ILE A 1 114 ? 6.623 5.558 -10.874 1.00 85.62 114 ILE A C 1
ATOM 915 O O . ILE A 1 114 ? 5.784 5.271 -10.019 1.00 85.62 114 ILE A O 1
ATOM 919 N N . ALA A 1 115 ? 6.381 6.522 -11.763 1.00 88.12 115 ALA A N 1
ATOM 920 C CA . ALA A 1 115 ? 5.171 7.349 -11.790 1.00 88.12 115 ALA A CA 1
ATOM 921 C C . ALA A 1 115 ? 3.844 6.560 -11.875 1.00 88.12 115 ALA A C 1
ATOM 923 O O . ALA A 1 115 ? 2.788 7.114 -11.572 1.00 88.12 115 ALA A O 1
ATOM 924 N N . TYR A 1 116 ? 3.865 5.270 -12.238 1.00 86.94 116 TYR A N 1
ATOM 925 C CA . TYR A 1 116 ? 2.670 4.414 -12.242 1.00 86.94 116 TYR A CA 1
ATOM 926 C C . TYR A 1 116 ? 2.230 3.925 -10.855 1.00 86.94 116 TYR A C 1
ATOM 928 O O . TYR A 1 116 ? 1.098 3.454 -10.718 1.00 86.94 116 TYR A O 1
ATOM 936 N N . VAL A 1 117 ? 3.065 4.049 -9.816 1.00 88.81 117 VAL A N 1
ATOM 937 C CA . VAL A 1 117 ? 2.750 3.570 -8.456 1.00 88.81 117 VAL A CA 1
ATOM 938 C C . VAL A 1 117 ? 1.384 4.064 -7.940 1.00 88.81 117 VAL A C 1
ATOM 940 O O . VAL A 1 117 ? 0.582 3.222 -7.528 1.00 88.81 117 VAL A O 1
ATOM 943 N N . PRO A 1 118 ? 1.032 5.367 -7.993 1.00 89.12 118 PRO A N 1
ATOM 944 C CA . PRO A 1 118 ? -0.259 5.849 -7.492 1.00 89.12 118 PRO A CA 1
ATOM 945 C C . PRO A 1 118 ? -1.451 5.255 -8.249 1.00 89.12 118 PRO A C 1
ATOM 947 O O . PRO A 1 118 ? -2.484 4.959 -7.650 1.00 89.12 118 PRO A O 1
ATOM 950 N N . ILE A 1 119 ? -1.301 5.049 -9.562 1.00 90.12 119 ILE A N 1
ATOM 951 C CA . ILE A 1 119 ? -2.339 4.472 -10.424 1.00 90.12 119 ILE A CA 1
ATOM 952 C C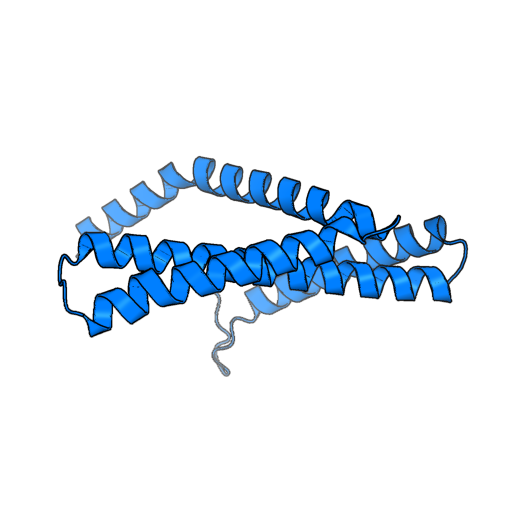 . ILE A 1 119 ? -2.575 3.009 -10.043 1.00 90.12 119 ILE A C 1
ATOM 954 O O . ILE A 1 119 ? -3.722 2.579 -9.921 1.00 90.12 119 ILE A O 1
ATOM 958 N N . ILE A 1 120 ? -1.503 2.256 -9.793 1.00 90.19 120 ILE A N 1
ATOM 959 C CA . ILE A 1 120 ? -1.575 0.850 -9.378 1.00 90.19 120 ILE A CA 1
ATOM 960 C C . ILE A 1 120 ? -2.216 0.722 -7.994 1.00 90.19 120 ILE A C 1
ATOM 962 O O . ILE A 1 120 ? -3.097 -0.118 -7.810 1.00 90.19 120 ILE A O 1
ATOM 966 N N . ILE A 1 121 ? -1.854 1.589 -7.042 1.00 90.69 121 ILE A N 1
ATOM 967 C CA . ILE A 1 121 ? -2.492 1.637 -5.716 1.00 90.69 121 ILE A CA 1
ATOM 968 C C . ILE A 1 121 ? -3.988 1.932 -5.847 1.00 90.69 121 ILE A C 1
ATOM 970 O O . ILE A 1 121 ? -4.805 1.268 -5.203 1.00 90.69 121 ILE A O 1
ATOM 974 N N . LEU A 1 122 ? -4.366 2.901 -6.686 1.00 90.81 122 LEU A N 1
ATOM 975 C CA . LEU A 1 122 ? -5.764 3.257 -6.912 1.00 90.81 122 LEU A CA 1
ATOM 976 C C . LEU A 1 122 ? -6.544 2.088 -7.529 1.00 90.81 122 LEU A C 1
ATOM 978 O O . LEU A 1 122 ? -7.606 1.727 -7.023 1.00 90.81 122 LEU A O 1
ATOM 982 N N . ALA A 1 123 ? -5.998 1.456 -8.570 1.00 92.38 123 ALA A N 1
ATOM 983 C CA . ALA A 1 123 ? -6.603 0.296 -9.219 1.00 92.38 123 ALA A CA 1
ATOM 984 C C . ALA A 1 123 ? -6.780 -0.873 -8.237 1.00 92.38 123 ALA A C 1
ATOM 986 O O . ALA A 1 123 ? -7.871 -1.437 -8.134 1.00 92.38 123 ALA A O 1
ATOM 987 N N . TYR A 1 124 ? -5.744 -1.189 -7.455 1.00 89.75 124 TYR A N 1
ATOM 988 C CA . TYR A 1 124 ? -5.810 -2.225 -6.426 1.00 89.75 124 TYR A CA 1
ATOM 989 C C . TYR A 1 124 ? -6.860 -1.904 -5.358 1.00 89.75 124 TYR A C 1
ATOM 991 O O . TYR A 1 124 ? -7.646 -2.772 -4.981 1.00 89.75 124 TYR A O 1
ATOM 999 N N . SER A 1 125 ? -6.936 -0.647 -4.916 1.00 88.06 125 SER A N 1
ATOM 1000 C CA . SER A 1 125 ? -7.924 -0.197 -3.930 1.00 88.06 125 SER A CA 1
ATOM 1001 C C . SER A 1 125 ? -9.355 -0.349 -4.450 1.00 88.06 125 SER A C 1
ATOM 1003 O O . SER A 1 125 ? -10.224 -0.827 -3.724 1.00 88.06 125 SER A O 1
ATOM 1005 N N . ILE A 1 126 ? -9.604 -0.014 -5.721 1.00 92.69 126 ILE A N 1
ATOM 1006 C CA . ILE A 1 126 ? -10.911 -0.204 -6.367 1.00 92.69 126 ILE A CA 1
ATOM 1007 C C . ILE A 1 126 ? -11.274 -1.692 -6.420 1.00 92.69 126 ILE A C 1
ATOM 1009 O O . ILE A 1 126 ? -12.390 -2.058 -6.049 1.00 92.69 126 ILE A O 1
ATOM 1013 N N . ILE A 1 127 ? -10.339 -2.556 -6.827 1.00 93.62 127 ILE A N 1
ATOM 1014 C CA . ILE A 1 127 ? -10.552 -4.010 -6.884 1.00 93.62 127 ILE A CA 1
ATOM 1015 C C . ILE A 1 127 ? -10.837 -4.571 -5.485 1.00 93.62 127 ILE A C 1
ATOM 1017 O O . ILE A 1 127 ? -11.775 -5.351 -5.313 1.00 93.62 127 ILE A O 1
ATOM 1021 N N . ALA A 1 128 ? -10.077 -4.149 -4.474 1.00 87.81 128 ALA A N 1
ATOM 1022 C CA . ALA A 1 128 ? -10.267 -4.574 -3.092 1.00 87.81 128 ALA A CA 1
ATOM 1023 C C . ALA A 1 128 ? -11.639 -4.143 -2.551 1.00 87.81 128 ALA A C 1
ATOM 1025 O O . ALA A 1 128 ? -12.354 -4.953 -1.956 1.00 87.81 128 ALA A O 1
ATOM 1026 N N . LEU A 1 129 ? -12.050 -2.897 -2.805 1.00 89.31 129 LEU A N 1
ATOM 1027 C CA . LEU A 1 129 ? -13.375 -2.406 -2.433 1.00 89.31 129 LEU A CA 1
ATOM 1028 C C . LEU A 1 129 ? -14.475 -3.192 -3.149 1.00 89.31 129 LEU A C 1
ATOM 1030 O O . LEU A 1 129 ? -15.401 -3.667 -2.492 1.00 89.31 129 LEU A O 1
ATOM 1034 N N . ALA A 1 130 ? -14.360 -3.393 -4.462 1.00 91.69 130 ALA A N 1
ATOM 1035 C CA . ALA A 1 130 ? -15.311 -4.184 -5.239 1.00 91.69 130 ALA A CA 1
ATOM 1036 C C . ALA A 1 130 ? -15.446 -5.612 -4.689 1.00 91.69 130 ALA A C 1
ATOM 1038 O O . ALA A 1 130 ? -16.563 -6.086 -4.474 1.00 91.69 130 ALA A O 1
ATOM 1039 N N . TYR A 1 131 ? -14.327 -6.269 -4.372 1.00 91.56 131 TYR A N 1
ATOM 1040 C CA . TYR A 1 131 ? -14.319 -7.595 -3.760 1.00 91.56 131 TYR A CA 1
ATOM 1041 C C . TYR A 1 131 ? -15.074 -7.616 -2.422 1.00 91.56 131 TYR A C 1
ATOM 1043 O O . TYR A 1 131 ? -15.933 -8.477 -2.209 1.00 91.56 131 TYR A O 1
ATOM 1051 N N . ILE A 1 132 ? -14.820 -6.638 -1.544 1.00 88.12 132 ILE A N 1
ATOM 1052 C CA . ILE A 1 132 ? -15.522 -6.504 -0.259 1.00 88.12 132 ILE A CA 1
ATOM 1053 C C . ILE A 1 132 ? -17.024 -6.287 -0.479 1.00 88.12 132 ILE A C 1
ATOM 1055 O O . ILE A 1 132 ? -17.835 -6.941 0.176 1.00 88.12 132 ILE A O 1
ATOM 1059 N N . PHE A 1 133 ? -17.418 -5.411 -1.406 1.00 89.00 133 PHE A N 1
ATOM 1060 C CA . PHE A 1 133 ? -18.828 -5.137 -1.698 1.00 89.00 133 PHE A CA 1
ATOM 1061 C C . PHE A 1 133 ? -19.571 -6.374 -2.209 1.00 89.00 133 PHE A C 1
ATOM 1063 O O . PHE A 1 133 ? -20.689 -6.636 -1.758 1.00 89.00 133 PHE A O 1
ATOM 1070 N N . ILE A 1 134 ? -18.947 -7.159 -3.091 1.00 91.56 134 ILE A N 1
ATOM 1071 C CA . ILE A 1 134 ? -19.519 -8.408 -3.612 1.00 91.56 134 ILE A CA 1
ATOM 1072 C C . ILE A 1 134 ? -19.681 -9.428 -2.479 1.00 91.56 134 ILE A C 1
ATOM 1074 O O . ILE A 1 134 ? -20.741 -10.037 -2.334 1.00 91.56 134 ILE A O 1
ATOM 1078 N N . LYS A 1 135 ? -18.660 -9.583 -1.629 1.00 87.69 135 LYS A N 1
ATOM 1079 C CA . LYS A 1 135 ? -18.656 -10.575 -0.544 1.00 87.69 135 LYS A CA 1
ATOM 1080 C C . LYS A 1 135 ? -19.410 -10.153 0.714 1.00 87.69 135 LYS A C 1
ATOM 1082 O O . LYS A 1 135 ? -19.692 -11.001 1.558 1.00 87.69 135 LYS A O 1
ATOM 1087 N N . LYS A 1 136 ? -19.821 -8.888 0.829 1.00 79.75 136 LYS A N 1
ATOM 1088 C CA . LYS A 1 136 ? -20.562 -8.355 1.985 1.00 79.75 136 LYS A CA 1
ATOM 1089 C C . LYS A 1 136 ? -21.811 -9.177 2.326 1.00 79.75 136 LYS A C 1
ATOM 1091 O O . LYS A 1 136 ? -22.093 -9.389 3.503 1.00 79.75 136 LYS A O 1
ATOM 1096 N N . LYS A 1 137 ? -22.543 -9.656 1.312 1.00 73.31 137 LYS A N 1
ATOM 1097 C CA . LYS A 1 137 ? -23.760 -10.471 1.497 1.00 73.31 137 LYS A CA 1
ATOM 1098 C C . LYS A 1 137 ? -23.458 -11.849 2.099 1.00 73.31 137 LYS A C 1
ATOM 1100 O O . LYS A 1 137 ? -24.195 -12.298 2.973 1.00 73.31 137 LYS A O 1
ATOM 1105 N N . ASP A 1 138 ? -22.363 -12.479 1.678 1.00 74.94 138 ASP A N 1
ATOM 1106 C CA . ASP A 1 138 ? -21.933 -13.786 2.189 1.00 74.94 138 ASP A CA 1
ATOM 1107 C C . ASP A 1 138 ? -21.451 -13.673 3.645 1.00 74.94 138 ASP A C 1
ATOM 1109 O O . ASP A 1 138 ? -21.805 -14.499 4.485 1.00 74.94 138 ASP A O 1
ATOM 1113 N N . ILE A 1 139 ? -20.705 -12.610 3.965 1.00 69.75 139 ILE A N 1
ATOM 1114 C CA . ILE A 1 139 ? -20.151 -12.366 5.307 1.00 69.75 139 ILE A CA 1
ATOM 1115 C C . ILE A 1 139 ? -21.265 -12.133 6.339 1.00 69.75 139 ILE A C 1
ATOM 1117 O O . ILE A 1 139 ? -21.249 -12.742 7.407 1.00 69.75 139 ILE A O 1
ATOM 1121 N N . LEU A 1 140 ? -22.271 -11.315 6.005 1.00 66.62 140 LEU A N 1
ATOM 1122 C CA . LEU A 1 140 ? -23.432 -11.074 6.875 1.00 66.62 140 LEU A CA 1
ATOM 1123 C C . LEU A 1 140 ? -24.208 -12.364 7.175 1.00 66.62 140 LEU A C 1
ATOM 1125 O O . LEU A 1 140 ? -24.653 -12.574 8.300 1.00 66.62 140 LEU A O 1
ATOM 1129 N N . LYS A 1 141 ? -24.346 -13.251 6.184 1.00 66.75 141 LYS A N 1
ATOM 1130 C CA . LYS A 1 141 ? -25.054 -14.527 6.348 1.00 66.75 141 LYS A CA 1
ATOM 1131 C C . LYS A 1 141 ? -24.306 -15.494 7.271 1.00 66.75 141 LYS A C 1
ATOM 1133 O O . LYS A 1 141 ? -24.948 -16.224 8.021 1.00 66.75 141 LYS A O 1
ATOM 1138 N N . ILE A 1 142 ? -22.972 -15.489 7.228 1.00 70.00 142 ILE A N 1
ATOM 1139 C CA . ILE A 1 142 ? -22.126 -16.298 8.118 1.00 70.00 142 ILE A CA 1
ATOM 1140 C C . ILE A 1 142 ? -22.250 -15.802 9.566 1.00 70.00 142 ILE A C 1
ATOM 1142 O O . ILE A 1 142 ? -22.552 -16.610 10.438 1.00 70.00 142 ILE A O 1
ATOM 1146 N N . GLN A 1 143 ? -22.146 -14.488 9.809 1.00 66.19 143 GLN A N 1
ATOM 1147 C CA . GLN A 1 143 ? -22.276 -13.916 11.161 1.00 66.19 143 GLN A CA 1
ATOM 1148 C C . GLN A 1 143 ? -23.651 -14.159 11.802 1.00 66.19 143 GLN A C 1
ATOM 1150 O O . GLN A 1 143 ? -23.738 -14.395 13.002 1.00 66.19 143 GLN A O 1
ATOM 1155 N N . ILE A 1 144 ? -24.737 -14.119 11.019 1.00 65.75 144 ILE A N 1
ATOM 1156 C CA . ILE A 1 144 ? -26.086 -14.418 11.533 1.00 65.75 144 ILE A CA 1
ATOM 1157 C C . ILE A 1 144 ? -26.202 -15.892 11.941 1.00 65.75 144 ILE A C 1
ATOM 1159 O O . ILE A 1 144 ? -26.830 -16.197 12.947 1.00 65.75 144 ILE A O 1
ATOM 1163 N N . LYS A 1 145 ? -25.597 -16.811 11.180 1.00 64.38 145 LYS A N 1
ATOM 1164 C CA . LYS A 1 145 ? -25.635 -18.246 11.488 1.00 64.38 145 LYS A CA 1
ATOM 1165 C C . LYS A 1 145 ? -24.811 -18.599 12.731 1.00 64.38 145 LYS A C 1
ATOM 1167 O O . LYS A 1 145 ? -25.193 -19.508 13.453 1.00 64.38 145 LYS A O 1
ATOM 1172 N N . GLU A 1 146 ? -23.708 -17.894 12.966 1.00 66.12 146 GLU A N 1
ATOM 1173 C CA . GLU A 1 146 ? -22.871 -18.060 14.162 1.00 66.12 146 GLU A CA 1
ATOM 1174 C C . GLU A 1 146 ? -23.614 -17.602 15.428 1.00 66.12 146 GLU A C 1
ATOM 1176 O O . GLU A 1 146 ? -23.761 -18.390 16.350 1.00 66.12 146 GLU A O 1
ATOM 1181 N N . ASN A 1 147 ? -24.227 -16.410 15.409 1.00 60.72 147 ASN A N 1
ATOM 1182 C CA . ASN A 1 147 ? -25.036 -15.887 16.525 1.00 60.72 147 ASN A CA 1
ATOM 1183 C C . ASN A 1 147 ? -26.328 -16.676 16.817 1.00 60.72 147 ASN A C 1
ATOM 1185 O O . ASN A 1 147 ? -26.938 -16.468 17.857 1.00 60.72 147 ASN A O 1
ATOM 1189 N N . LEU A 1 148 ? -26.808 -17.508 15.885 1.00 63.22 148 LEU A N 1
ATOM 1190 C CA . LEU A 1 148 ? -27.972 -18.383 16.102 1.00 63.22 148 LEU A CA 1
ATOM 1191 C C . LEU A 1 148 ? -27.591 -19.739 16.714 1.00 63.22 148 LEU A C 1
ATOM 1193 O O . LEU A 1 148 ? -28.478 -20.493 17.107 1.00 63.22 148 LEU A O 1
ATOM 1197 N N . ASN A 1 149 ? -26.298 -20.066 16.730 1.00 62.47 149 ASN A N 1
ATOM 1198 C CA . ASN A 1 149 ? -25.761 -21.318 17.255 1.00 62.47 149 ASN A CA 1
ATOM 1199 C C . ASN A 1 149 ? -25.042 -21.140 18.609 1.00 62.47 149 ASN A C 1
ATOM 1201 O O . ASN A 1 149 ? -24.556 -22.135 19.149 1.00 62.47 149 ASN A O 1
ATOM 1205 N N . GLU A 1 150 ? -24.964 -19.908 19.123 1.00 49.50 150 GLU A N 1
ATOM 1206 C CA . GLU A 1 150 ? -24.614 -19.571 20.514 1.00 49.50 150 GLU A CA 1
ATOM 1207 C C . GLU A 1 150 ? -25.887 -19.398 21.354 1.00 49.50 150 GLU A C 1
ATOM 1209 O O . GLU A 1 150 ? -25.872 -19.834 22.527 1.00 49.50 150 GLU A O 1
#

pLDDT: mean 85.63, std 8.74, range [49.5, 97.38]

Foldseek 3Di:
DCDADPPPRHPVVVVVVVVVVVVVVLVVQLVVLCVVVVHNVRSVVVSVVLVVLLVLLVVLVVLLVVLVVLLVVCVVVVDDDPVSCCVNPVVSVVSNVVSVVVNVVSQVPDDPPSNCSVVVVVVVVVVVVVVCVVCVVVVVVVVVVVVVVD

Organism: NCBI:txid74969

Radius of gyration: 20.71 Å; chains: 1; bounding box: 49×45×50 Å